Protein AF-A0A973YP07-F1 (afdb_monomer_lite)

Structure (mmCIF, N/CA/C/O backbone):
d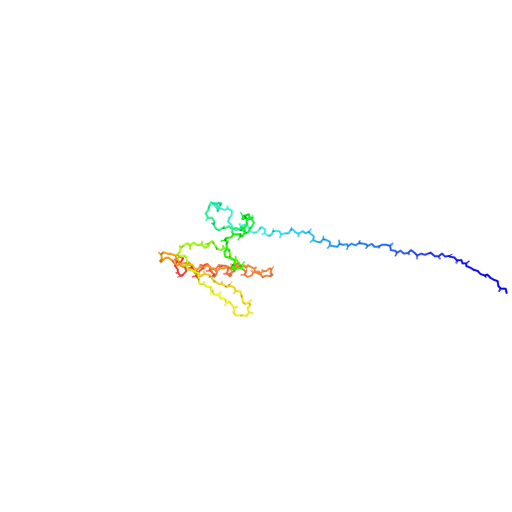ata_AF-A0A973YP07-F1
#
_entry.id   AF-A0A973YP07-F1
#
loop_
_atom_site.group_PDB
_atom_site.id
_atom_site.type_symbol
_atom_site.label_atom_id
_atom_site.label_alt_id
_atom_site.label_comp_id
_atom_site.label_asym_id
_atom_site.label_entity_id
_atom_site.label_seq_id
_atom_site.pdbx_PDB_ins_code
_atom_site.Cartn_x
_atom_site.Cartn_y
_atom_site.Cartn_z
_atom_site.occupancy
_atom_site.B_iso_or_equiv
_atom_site.auth_seq_id
_atom_site.auth_comp_id
_atom_site.auth_asym_id
_atom_site.auth_atom_id
_atom_site.pdbx_PDB_model_num
ATOM 1 N N . MET A 1 1 ? 14.935 -78.749 -43.344 1.00 39.22 1 MET A N 1
ATOM 2 C CA . MET A 1 1 ? 16.108 -78.517 -42.470 1.00 39.22 1 MET A CA 1
ATOM 3 C C . MET A 1 1 ? 15.994 -77.093 -41.937 1.00 39.22 1 MET A C 1
ATOM 5 O O . MET A 1 1 ? 15.887 -76.203 -42.759 1.00 39.22 1 MET A O 1
ATOM 9 N N . VAL A 1 2 ? 15.627 -76.864 -40.670 1.00 36.94 2 VAL A N 1
ATOM 10 C CA . VAL A 1 2 ? 16.396 -77.020 -39.409 1.00 36.94 2 VAL A CA 1
ATOM 11 C C . VAL A 1 2 ? 17.151 -75.730 -39.030 1.00 36.94 2 VAL A C 1
ATOM 13 O O . VAL A 1 2 ? 18.085 -75.373 -39.730 1.00 36.94 2 VAL A O 1
ATOM 16 N N . PHE A 1 3 ? 16.710 -75.139 -37.898 1.00 32.91 3 PHE A N 1
ATOM 17 C CA . PHE A 1 3 ? 17.392 -74.317 -36.862 1.00 32.91 3 PHE A CA 1
ATOM 18 C C . PHE A 1 3 ? 18.166 -73.044 -37.303 1.00 32.91 3 PHE A C 1
ATOM 20 O O . PHE A 1 3 ? 18.746 -73.001 -38.369 1.00 32.91 3 PHE A O 1
ATOM 27 N N . GLY A 1 4 ? 18.270 -71.943 -36.549 1.00 32.88 4 GLY A N 1
ATOM 28 C CA . GLY A 1 4 ? 17.984 -71.637 -35.149 1.00 32.88 4 GLY A CA 1
ATOM 29 C C . GLY A 1 4 ? 18.655 -70.300 -34.750 1.00 32.88 4 GLY A C 1
ATOM 30 O O . GLY A 1 4 ? 19.501 -69.775 -35.465 1.00 32.88 4 GLY A O 1
ATOM 31 N N . PHE A 1 5 ? 18.222 -69.771 -33.603 1.00 46.41 5 PHE A N 1
ATOM 32 C CA . PHE A 1 5 ? 18.617 -68.552 -32.870 1.00 46.41 5 PHE A CA 1
ATOM 33 C C . PHE A 1 5 ? 20.128 -68.231 -32.740 1.00 46.41 5 PHE A C 1
ATOM 35 O O . PHE A 1 5 ? 20.937 -69.136 -32.557 1.00 46.41 5 PHE A O 1
ATOM 42 N N . GLY A 1 6 ? 20.478 -66.936 -32.591 1.00 38.62 6 GLY A N 1
ATOM 43 C CA . GLY A 1 6 ? 21.777 -66.518 -32.023 1.00 38.62 6 GLY A CA 1
ATOM 44 C C . GLY A 1 6 ? 22.025 -65.002 -31.901 1.00 38.62 6 GLY A C 1
ATOM 45 O O . GLY A 1 6 ? 22.175 -64.316 -32.897 1.00 38.62 6 GLY A O 1
ATOM 46 N N . ARG A 1 7 ? 22.086 -64.507 -30.656 1.00 42.50 7 ARG A N 1
ATOM 47 C CA . ARG A 1 7 ? 22.254 -63.116 -30.156 1.00 42.50 7 ARG A CA 1
ATOM 48 C C . ARG A 1 7 ? 23.608 -62.441 -30.485 1.00 42.50 7 ARG A C 1
ATOM 50 O O . ARG A 1 7 ? 24.584 -63.167 -30.627 1.00 42.50 7 ARG A O 1
ATOM 57 N N . LYS A 1 8 ? 23.668 -61.086 -30.393 1.00 38.09 8 LYS A N 1
ATOM 58 C CA . LYS A 1 8 ? 24.555 -60.182 -29.562 1.00 38.09 8 LYS A CA 1
ATOM 59 C C . LYS A 1 8 ? 24.539 -58.742 -30.160 1.00 38.09 8 LYS A C 1
ATOM 61 O O . LYS A 1 8 ? 24.831 -58.594 -31.334 1.00 38.09 8 LYS A O 1
ATOM 66 N N . ALA A 1 9 ? 23.983 -57.703 -29.518 1.00 37.22 9 ALA A N 1
ATOM 67 C CA . ALA A 1 9 ? 24.432 -56.887 -28.366 1.00 37.22 9 ALA A CA 1
ATOM 68 C C . ALA A 1 9 ? 25.344 -55.681 -28.718 1.00 37.22 9 ALA A C 1
ATOM 70 O O . ALA A 1 9 ? 26.529 -55.871 -28.972 1.00 37.22 9 ALA A O 1
ATOM 71 N N . LYS A 1 10 ? 24.794 -54.454 -28.622 1.00 34.38 10 LYS A N 1
ATOM 72 C CA . LYS A 1 10 ? 25.461 -53.178 -28.253 1.00 34.38 10 LYS A CA 1
ATOM 73 C C . LYS A 1 10 ? 24.342 -52.148 -27.940 1.00 34.38 10 LYS A C 1
ATOM 75 O O . LYS A 1 10 ? 23.543 -51.896 -28.831 1.00 34.38 10 LYS A O 1
ATOM 80 N N . LYS A 1 11 ? 23.996 -51.844 -26.673 1.00 30.17 11 LYS A N 1
ATOM 81 C CA . LYS A 1 11 ? 24.598 -50.843 -25.746 1.00 30.17 11 LYS A CA 1
ATOM 82 C C . LYS A 1 11 ? 24.620 -49.458 -26.435 1.00 30.17 11 LYS A C 1
ATOM 84 O O . LYS A 1 11 ? 25.249 -49.368 -27.478 1.00 30.17 11 LYS A O 1
ATOM 89 N N . GLU A 1 12 ? 23.903 -48.413 -26.007 1.00 33.06 12 GLU A N 1
ATOM 90 C CA . GLU A 1 12 ? 23.899 -47.747 -24.690 1.00 33.06 12 GLU A CA 1
ATOM 91 C C . GLU A 1 12 ? 22.639 -46.855 -24.500 1.00 33.06 12 GLU A C 1
ATOM 93 O O . GLU A 1 12 ? 22.341 -46.027 -25.353 1.00 33.06 12 GLU A O 1
ATOM 98 N N . GLU A 1 13 ? 21.938 -47.014 -23.372 1.00 39.47 13 GLU A N 1
ATOM 99 C CA . GLU A 1 13 ? 21.479 -45.907 -22.500 1.00 39.47 13 GLU A CA 1
ATOM 100 C C . GLU A 1 13 ? 22.610 -45.706 -21.466 1.00 39.47 13 GLU A C 1
ATOM 102 O O . GLU A 1 13 ? 23.297 -46.702 -21.177 1.00 39.47 13 GLU A O 1
ATOM 107 N N . PRO A 1 14 ? 22.897 -44.494 -20.941 1.00 41.81 14 PRO A N 1
ATOM 108 C CA . PRO A 1 14 ? 21.979 -43.648 -20.149 1.00 41.81 14 PRO A CA 1
ATOM 109 C C . PRO A 1 14 ? 22.128 -42.138 -20.530 1.00 41.81 14 PRO A C 1
ATOM 111 O O . PRO A 1 14 ? 22.848 -41.824 -21.468 1.00 41.81 14 PRO A O 1
ATOM 114 N N . ALA A 1 15 ? 21.489 -41.118 -19.954 1.00 34.16 15 ALA A N 1
ATOM 115 C CA . ALA A 1 15 ? 21.136 -40.898 -18.565 1.00 34.16 15 ALA A CA 1
ATOM 116 C C . ALA A 1 15 ? 20.055 -39.819 -18.398 1.00 34.16 15 ALA A C 1
ATOM 118 O O . ALA A 1 15 ? 20.007 -38.832 -19.131 1.00 34.16 15 ALA A O 1
ATOM 119 N N . GLU A 1 16 ? 19.253 -40.033 -17.357 1.00 41.47 16 GLU A N 1
ATOM 120 C CA . GLU A 1 16 ? 18.720 -39.017 -16.453 1.00 41.47 16 GLU A CA 1
ATOM 121 C C . GLU A 1 16 ? 19.525 -37.712 -16.435 1.00 41.47 16 GLU A C 1
ATOM 123 O O . GLU A 1 16 ? 20.736 -37.706 -16.200 1.00 41.47 16 GLU A O 1
ATOM 128 N N . GLN A 1 17 ? 18.803 -36.606 -16.566 1.00 34.56 17 GLN A N 1
ATOM 129 C CA . GLN A 1 17 ? 19.006 -35.442 -15.716 1.00 34.56 17 GLN A CA 1
ATOM 130 C C . GLN A 1 17 ? 17.686 -34.681 -15.642 1.00 34.56 17 GLN A C 1
ATOM 132 O O . GLN A 1 17 ? 17.295 -33.943 -16.541 1.00 34.56 17 GLN A O 1
ATOM 137 N N . ALA A 1 18 ? 16.969 -34.950 -14.553 1.00 43.34 18 ALA A N 1
ATOM 138 C CA . ALA A 1 18 ? 16.029 -34.009 -13.990 1.00 43.34 18 ALA A CA 1
ATOM 139 C C . ALA A 1 18 ? 16.806 -32.726 -13.669 1.00 43.34 18 ALA A C 1
ATOM 141 O O . ALA A 1 18 ? 17.611 -32.703 -12.741 1.00 43.34 18 ALA A O 1
ATOM 142 N N . GLU A 1 19 ? 16.593 -31.674 -14.451 1.00 39.56 19 GLU A N 1
ATOM 143 C CA . GLU A 1 19 ? 17.004 -30.327 -14.066 1.00 39.56 19 GLU A CA 1
ATOM 144 C C . GLU A 1 19 ? 15.968 -29.783 -13.078 1.00 39.56 19 GLU A C 1
ATOM 146 O O . GLU A 1 19 ? 15.072 -29.003 -13.396 1.00 39.56 19 GLU A O 1
ATOM 151 N N . GLU A 1 20 ? 16.093 -30.265 -11.844 1.00 42.38 20 GLU A N 1
ATOM 152 C CA . GLU A 1 20 ? 15.691 -29.538 -10.651 1.00 42.38 20 GLU A CA 1
ATOM 153 C C . GLU A 1 20 ? 16.551 -28.268 -10.585 1.00 42.38 20 GLU A C 1
ATOM 155 O O . GLU A 1 20 ? 17.654 -28.255 -10.046 1.00 42.38 20 GLU A O 1
ATOM 160 N N . LEU A 1 21 ? 16.068 -27.184 -11.193 1.00 38.59 21 LEU A N 1
ATOM 161 C CA . LEU A 1 21 ? 16.611 -25.844 -10.979 1.00 38.59 21 LEU A CA 1
ATOM 162 C C . LEU A 1 21 ? 15.961 -25.248 -9.729 1.00 38.59 21 LEU A C 1
ATOM 164 O O . LEU A 1 21 ? 15.187 -24.294 -9.781 1.00 38.59 21 LEU A O 1
ATOM 168 N N . THR A 1 22 ? 16.281 -25.838 -8.579 1.00 38.66 22 THR A N 1
ATOM 169 C CA . THR A 1 22 ? 16.253 -25.120 -7.307 1.00 38.66 22 THR A CA 1
ATOM 170 C C . THR A 1 22 ? 17.536 -24.309 -7.201 1.00 38.66 22 THR A C 1
ATOM 172 O O . THR A 1 22 ? 18.585 -24.879 -6.941 1.00 38.66 22 THR A O 1
ATOM 175 N N . LEU A 1 23 ? 17.447 -22.997 -7.391 1.00 44.09 23 LEU A N 1
ATOM 176 C CA . LEU A 1 23 ? 18.293 -21.960 -6.786 1.00 44.09 23 LEU A CA 1
ATOM 177 C C . LEU A 1 23 ? 17.432 -20.684 -6.904 1.00 44.09 23 LEU A C 1
ATOM 179 O O . LEU A 1 23 ? 17.228 -20.162 -7.990 1.00 44.09 23 LEU A O 1
ATOM 183 N N . ALA A 1 24 ? 16.644 -20.319 -5.894 1.00 47.47 24 ALA A N 1
ATOM 184 C CA . ALA A 1 24 ? 17.116 -19.565 -4.737 1.00 47.47 24 ALA A CA 1
ATOM 185 C C . ALA A 1 24 ? 18.018 -18.387 -5.138 1.00 47.47 24 ALA A C 1
ATOM 187 O O . ALA A 1 24 ? 19.189 -18.346 -4.785 1.00 47.47 24 ALA A O 1
ATOM 188 N N . GLU A 1 25 ? 17.441 -17.408 -5.830 1.00 44.03 25 GLU A N 1
ATOM 189 C CA . GLU A 1 25 ? 17.894 -16.022 -5.735 1.00 44.03 25 GLU A CA 1
ATOM 190 C C . GLU A 1 25 ? 16.717 -15.195 -5.227 1.00 44.03 25 GLU A C 1
ATOM 192 O O . GLU A 1 25 ? 15.937 -14.600 -5.971 1.00 44.03 25 GLU A O 1
ATOM 197 N N . ALA A 1 26 ? 16.562 -15.228 -3.902 1.00 47.47 26 ALA A N 1
ATOM 198 C CA . ALA A 1 26 ? 15.967 -14.117 -3.193 1.00 47.47 26 ALA A CA 1
ATOM 199 C C . ALA A 1 26 ? 16.811 -12.890 -3.551 1.00 47.47 26 ALA A C 1
ATOM 201 O O . ALA A 1 26 ? 17.957 -12.772 -3.120 1.00 47.47 26 ALA A O 1
ATOM 202 N N . GLY A 1 27 ? 16.265 -12.025 -4.403 1.00 39.00 27 GLY A N 1
ATOM 203 C CA . GLY A 1 27 ? 16.814 -10.700 -4.629 1.00 39.00 27 GLY A CA 1
ATOM 204 C C . GLY A 1 27 ? 16.729 -9.916 -3.327 1.00 39.00 27 GLY A C 1
ATOM 205 O O . GLY A 1 27 ? 15.746 -9.226 -3.076 1.00 39.00 27 GLY A O 1
ATOM 206 N N . GLU A 1 28 ? 17.745 -10.051 -2.478 1.00 52.03 28 GLU A N 1
ATOM 207 C CA . GLU A 1 28 ? 18.073 -9.046 -1.477 1.00 52.03 28 GLU A CA 1
ATOM 208 C C . GLU A 1 28 ? 18.579 -7.810 -2.230 1.00 52.03 28 GLU A C 1
ATOM 210 O O . GLU A 1 28 ? 19.779 -7.646 -2.430 1.00 52.03 28 GLU A O 1
ATOM 215 N N . ASP A 1 29 ? 17.662 -6.923 -2.626 1.00 46.66 29 ASP A N 1
ATOM 216 C CA . ASP A 1 29 ? 17.988 -5.501 -2.698 1.00 46.66 29 ASP A CA 1
ATOM 217 C C . ASP A 1 29 ? 17.423 -4.820 -1.450 1.00 46.66 29 ASP A C 1
ATOM 219 O O . ASP A 1 29 ? 16.220 -4.659 -1.232 1.00 46.66 29 ASP A O 1
ATOM 223 N N . ALA A 1 30 ? 18.357 -4.553 -0.547 1.00 48.91 30 ALA A N 1
ATOM 224 C CA . ALA A 1 30 ? 18.171 -4.173 0.835 1.00 48.91 30 ALA A CA 1
ATOM 225 C C . ALA A 1 30 ? 17.759 -2.699 0.987 1.00 48.91 30 ALA A C 1
ATOM 227 O O . ALA A 1 30 ? 18.470 -1.906 1.610 1.00 48.91 30 ALA A O 1
ATOM 228 N N . ALA A 1 31 ? 16.582 -2.324 0.491 1.00 48.28 31 ALA A N 1
ATOM 229 C CA . ALA A 1 31 ? 16.019 -1.006 0.757 1.00 48.28 31 AL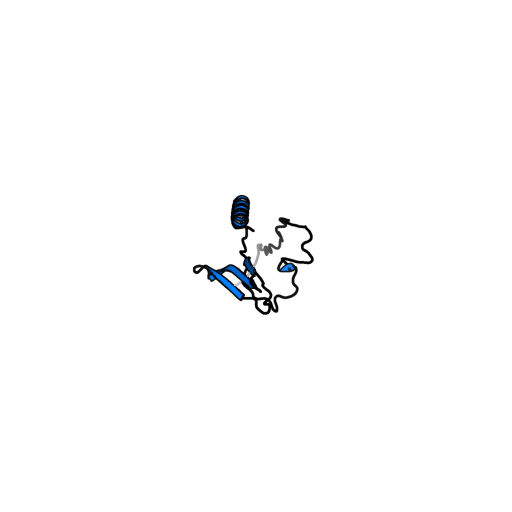A A CA 1
ATOM 230 C C . ALA A 1 31 ? 15.265 -0.997 2.104 1.00 48.28 31 ALA A C 1
ATOM 232 O O . ALA A 1 31 ? 14.099 -1.376 2.219 1.00 48.28 31 ALA A O 1
ATOM 233 N N . ALA A 1 32 ? 15.980 -0.510 3.121 1.00 48.62 32 ALA A N 1
ATOM 234 C CA . ALA A 1 32 ? 15.587 -0.197 4.502 1.00 48.62 32 ALA A CA 1
ATOM 235 C C . ALA A 1 32 ? 15.652 -1.322 5.557 1.00 48.62 32 ALA A C 1
ATOM 237 O O . ALA A 1 32 ? 14.697 -1.649 6.258 1.00 48.62 32 ALA A O 1
ATOM 238 N N . LYS A 1 33 ? 16.879 -1.792 5.820 1.00 46.81 33 LYS A N 1
ATOM 239 C CA . LYS A 1 33 ? 17.262 -2.383 7.118 1.00 46.81 33 LYS A CA 1
ATOM 240 C C . LYS A 1 33 ? 17.334 -1.293 8.215 1.00 46.81 33 LYS A C 1
ATOM 242 O O . LYS A 1 33 ? 18.384 -1.069 8.807 1.00 46.81 33 LYS A O 1
ATOM 247 N N . GLY A 1 34 ? 16.232 -0.581 8.468 1.00 53.22 34 GLY A N 1
ATOM 248 C CA . GLY A 1 34 ? 16.125 0.471 9.487 1.00 53.22 34 GLY A CA 1
ATOM 249 C C . GLY A 1 34 ? 14.832 0.330 10.286 1.00 53.22 34 GLY A C 1
ATOM 250 O O . GLY A 1 34 ? 13.767 0.442 9.708 1.00 53.22 34 GLY A O 1
ATOM 251 N N . THR A 1 35 ? 14.940 0.034 11.588 1.00 55.22 35 THR A N 1
ATOM 252 C CA . THR A 1 35 ? 13.917 0.042 12.6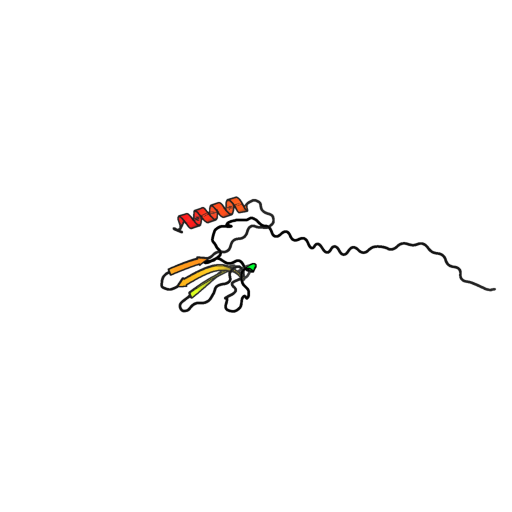68 1.00 55.22 35 THR A CA 1
ATOM 253 C C . THR A 1 35 ? 12.465 -0.435 12.410 1.00 55.22 35 THR A C 1
ATOM 255 O O . THR A 1 35 ? 11.651 -0.345 13.323 1.00 55.22 35 THR A O 1
ATOM 258 N N . ARG A 1 36 ? 12.130 -1.021 11.250 1.00 61.34 36 ARG A N 1
ATOM 259 C CA . ARG A 1 36 ? 10.765 -1.423 10.835 1.00 61.34 36 ARG A CA 1
ATOM 260 C C . ARG A 1 36 ? 10.044 -2.421 11.743 1.00 61.34 36 ARG A C 1
ATOM 262 O O . ARG A 1 36 ? 8.829 -2.525 11.674 1.00 61.34 36 ARG A O 1
ATOM 269 N N . ARG A 1 37 ? 10.771 -3.165 12.583 1.00 63.47 37 ARG A N 1
ATOM 270 C CA . ARG A 1 37 ? 10.255 -4.372 13.258 1.00 63.47 37 ARG A CA 1
ATOM 271 C C . ARG A 1 37 ? 9.034 -4.167 14.159 1.00 63.47 37 ARG A C 1
ATOM 273 O O . ARG A 1 37 ? 8.415 -5.164 14.504 1.00 63.47 37 ARG A O 1
ATOM 280 N N . GLN A 1 38 ? 8.739 -2.946 14.606 1.00 65.69 38 GLN A N 1
ATOM 281 C CA . GLN A 1 38 ? 7.683 -2.725 15.602 1.00 65.69 38 GLN A CA 1
ATOM 282 C C . GLN A 1 38 ? 6.382 -2.165 15.013 1.00 65.69 38 GLN A C 1
ATOM 284 O O . GLN A 1 38 ? 5.324 -2.574 15.477 1.00 65.69 38 GLN A O 1
ATOM 289 N N . ASP A 1 39 ? 6.438 -1.327 13.971 1.00 71.69 39 ASP A N 1
ATOM 290 C CA . ASP A 1 39 ? 5.265 -0.556 13.514 1.00 71.69 39 ASP A CA 1
ATOM 291 C C . ASP A 1 39 ? 4.878 -0.785 12.033 1.00 71.69 39 ASP A C 1
ATOM 293 O O . ASP A 1 39 ? 3.912 -0.196 11.550 1.00 71.69 39 ASP A O 1
ATOM 297 N N . GLY A 1 40 ? 5.578 -1.674 11.313 1.00 69.25 40 GLY A N 1
ATOM 298 C CA . GLY A 1 40 ? 5.282 -2.022 9.913 1.00 69.25 40 GLY A CA 1
ATOM 299 C C . GLY A 1 40 ? 5.771 -0.980 8.885 1.00 69.25 40 GLY A C 1
ATOM 300 O O . GLY A 1 40 ? 6.436 -0.009 9.261 1.00 69.25 40 GLY A O 1
ATOM 301 N N . PRO A 1 41 ? 5.497 -1.153 7.572 1.00 80.44 41 PRO A N 1
ATOM 302 C CA . PRO A 1 41 ? 4.757 -2.246 6.924 1.00 80.44 41 PRO A CA 1
ATOM 303 C C . PRO A 1 41 ? 5.501 -3.589 6.985 1.00 80.44 41 PRO A C 1
ATOM 305 O O . PRO A 1 41 ? 6.730 -3.608 7.000 1.00 80.44 41 PRO A O 1
ATOM 308 N N . PHE A 1 42 ? 4.738 -4.684 7.033 1.00 86.69 42 PHE A N 1
ATOM 309 C CA . PHE A 1 42 ? 5.255 -6.053 7.125 1.00 86.69 42 PHE A CA 1
ATOM 310 C C . PHE A 1 42 ? 5.257 -6.739 5.760 1.00 86.69 42 PHE A C 1
ATOM 312 O O . PHE A 1 42 ? 4.294 -6.604 5.000 1.00 86.69 42 PHE A O 1
ATOM 319 N N . ASP A 1 43 ? 6.302 -7.516 5.491 1.00 86.94 43 ASP A N 1
ATOM 320 C CA . ASP A 1 43 ? 6.348 -8.413 4.338 1.00 86.94 43 ASP A CA 1
ATOM 321 C C . ASP A 1 43 ? 5.521 -9.687 4.596 1.00 86.94 43 ASP A C 1
ATOM 323 O O . ASP A 1 43 ? 5.296 -10.095 5.738 1.00 86.94 43 ASP A O 1
ATOM 327 N N . GLU A 1 44 ? 5.100 -10.376 3.530 1.00 85.06 44 GLU A N 1
ATOM 328 C CA . GLU A 1 44 ? 4.340 -11.635 3.637 1.00 85.06 44 GLU A CA 1
ATOM 329 C C . GLU A 1 44 ? 5.076 -12.695 4.477 1.00 85.06 44 GLU A C 1
ATOM 331 O O . GLU A 1 44 ? 4.454 -13.443 5.228 1.00 85.06 44 GLU A O 1
ATOM 336 N N . ALA A 1 45 ? 6.408 -12.731 4.397 1.00 86.88 45 ALA A N 1
ATOM 337 C CA . ALA A 1 45 ? 7.232 -13.665 5.160 1.00 86.88 45 ALA A CA 1
ATOM 338 C C . ALA A 1 45 ? 7.273 -13.365 6.673 1.00 86.88 45 ALA A C 1
ATOM 340 O O . ALA A 1 45 ? 7.731 -14.206 7.448 1.00 86.88 45 ALA A O 1
ATOM 341 N N . GLU A 1 46 ? 6.829 -12.180 7.103 1.00 86.31 46 GLU A N 1
ATOM 342 C CA . GLU A 1 46 ? 6.847 -11.752 8.507 1.00 86.31 46 GLU A CA 1
ATOM 343 C C . GLU A 1 46 ? 5.544 -12.080 9.254 1.00 86.31 46 GLU A C 1
ATOM 345 O O . GLU A 1 46 ? 5.513 -12.025 10.485 1.00 86.31 46 GLU A O 1
ATOM 350 N N . ILE A 1 47 ? 4.477 -12.465 8.545 1.00 86.00 47 ILE A N 1
ATOM 351 C CA . ILE A 1 47 ? 3.186 -12.828 9.142 1.00 86.00 47 ILE A CA 1
ATOM 352 C C . ILE A 1 47 ? 3.003 -14.349 9.213 1.00 86.00 47 ILE A C 1
ATOM 354 O O . ILE A 1 47 ? 3.397 -15.096 8.323 1.00 86.00 47 ILE A O 1
ATOM 358 N N . THR A 1 48 ? 2.387 -14.840 10.293 1.00 83.06 48 THR A N 1
ATOM 359 C CA . THR A 1 48 ? 2.158 -16.288 10.489 1.00 83.06 48 THR A CA 1
ATOM 360 C C . THR A 1 48 ? 0.893 -16.793 9.789 1.00 83.06 48 THR A C 1
ATOM 362 O O . THR A 1 48 ? 0.822 -17.962 9.419 1.00 83.06 48 THR A O 1
ATOM 365 N N . SER A 1 49 ? -0.114 -15.933 9.614 1.00 86.50 49 SER A N 1
ATOM 366 C CA . SER A 1 49 ? -1.334 -16.243 8.866 1.00 86.50 49 SER A CA 1
ATOM 367 C C . SER A 1 49 ? -1.902 -14.987 8.206 1.00 86.50 49 SER A C 1
ATOM 369 O O . SER A 1 49 ? -1.713 -13.877 8.703 1.00 86.50 49 SER A O 1
ATOM 371 N N . ARG A 1 50 ? -2.625 -15.190 7.099 1.00 86.62 50 ARG A N 1
ATOM 372 C CA . ARG A 1 50 ? -3.417 -14.174 6.386 1.00 86.62 50 ARG A CA 1
ATOM 373 C C . ARG A 1 50 ? -4.860 -14.100 6.915 1.00 86.62 50 ARG A C 1
ATOM 375 O O . ARG A 1 50 ? -5.657 -13.311 6.415 1.00 86.62 50 ARG A O 1
ATOM 382 N N . ASP A 1 51 ? -5.206 -14.912 7.917 1.00 88.12 51 ASP A N 1
ATOM 383 C CA . ASP A 1 51 ? -6.531 -14.901 8.539 1.00 88.12 51 ASP A CA 1
ATOM 384 C C . ASP A 1 51 ? -6.859 -13.529 9.136 1.00 88.12 51 ASP A C 1
ATOM 386 O O . ASP A 1 51 ? -6.061 -12.932 9.856 1.00 88.12 51 ASP A O 1
ATOM 390 N N . GLY A 1 52 ? -8.065 -13.039 8.849 1.00 87.31 52 GLY A N 1
ATOM 391 C CA . GLY A 1 52 ? -8.537 -11.741 9.332 1.00 87.31 52 GLY A CA 1
ATOM 392 C C . GLY A 1 52 ? -8.060 -10.538 8.515 1.00 87.31 52 GLY A C 1
ATOM 393 O O . GLY A 1 52 ? -8.528 -9.436 8.784 1.00 87.31 52 GLY A O 1
ATOM 394 N N . PHE A 1 53 ? -7.207 -10.724 7.503 1.00 91.25 53 PHE A N 1
ATOM 395 C CA . PHE A 1 53 ? -6.854 -9.671 6.550 1.00 91.25 53 PHE A CA 1
ATOM 396 C C . PHE A 1 53 ? -7.795 -9.668 5.342 1.00 91.25 53 PHE A C 1
ATOM 398 O O . PHE A 1 53 ? -8.279 -10.708 4.892 1.00 91.25 53 PHE A O 1
ATOM 405 N N . VAL A 1 54 ? -8.013 -8.483 4.779 1.00 90.69 54 VAL A N 1
ATOM 406 C CA . VAL A 1 54 ? -8.604 -8.320 3.451 1.00 90.69 54 VAL A CA 1
ATOM 407 C C . VAL A 1 54 ? -7.479 -8.411 2.423 1.00 90.69 54 VAL A C 1
ATOM 409 O O . VAL A 1 54 ? -6.569 -7.580 2.432 1.00 90.69 54 VAL A O 1
ATOM 412 N N . ASP A 1 55 ? -7.540 -9.423 1.556 1.00 91.25 55 ASP A N 1
ATOM 413 C CA . ASP A 1 55 ? -6.585 -9.616 0.461 1.00 91.25 55 ASP A CA 1
ATOM 414 C C . ASP A 1 55 ? -6.972 -8.762 -0.750 1.00 91.25 55 ASP A C 1
ATOM 416 O O . ASP A 1 55 ? -8.028 -8.953 -1.357 1.00 91.25 55 ASP A O 1
ATOM 420 N N . LEU A 1 56 ? -6.107 -7.803 -1.080 1.00 90.81 56 LEU A N 1
ATOM 421 C CA . LEU A 1 56 ? -6.253 -6.874 -2.200 1.00 90.81 56 LEU A CA 1
ATOM 422 C C . LEU A 1 56 ? -5.198 -7.145 -3.289 1.00 90.81 56 LEU A C 1
ATOM 424 O O . LEU A 1 56 ? -4.897 -6.280 -4.110 1.00 90.81 56 LEU A O 1
ATOM 428 N N . GLY A 1 57 ? -4.608 -8.343 -3.293 1.00 88.56 57 GLY A N 1
ATOM 429 C CA . GLY A 1 57 ? -3.557 -8.758 -4.214 1.00 88.56 57 GLY A CA 1
ATOM 430 C C . GLY A 1 57 ? -2.176 -8.390 -3.687 1.00 88.56 57 GLY A C 1
ATOM 431 O O . GLY A 1 57 ? -1.493 -9.224 -3.103 1.00 88.56 57 GLY A O 1
ATOM 432 N N . ALA A 1 58 ? -1.755 -7.142 -3.896 1.00 86.88 58 ALA A N 1
ATOM 433 C CA . ALA A 1 58 ? -0.437 -6.674 -3.452 1.00 86.88 58 ALA A CA 1
ATOM 434 C C . ALA A 1 58 ? -0.410 -6.219 -1.981 1.00 86.88 58 ALA A C 1
ATOM 436 O O . ALA A 1 58 ? 0.662 -5.983 -1.432 1.00 86.88 58 ALA A O 1
ATOM 437 N N . LEU A 1 59 ? -1.580 -6.065 -1.354 1.00 90.50 59 LEU A N 1
ATOM 438 C CA . LEU A 1 59 ? -1.731 -5.537 -0.002 1.00 90.50 59 LEU A CA 1
ATOM 439 C C . LEU A 1 59 ? -2.664 -6.425 0.820 1.00 90.50 59 LEU A C 1
ATOM 441 O O . LEU A 1 59 ? -3.704 -6.872 0.336 1.00 90.50 59 LEU A O 1
ATOM 445 N N . LEU A 1 60 ? -2.301 -6.613 2.087 1.00 90.94 60 LEU A N 1
ATOM 446 C CA . LEU A 1 60 ? -3.136 -7.224 3.114 1.00 90.94 60 LEU A CA 1
ATOM 447 C C . LEU A 1 60 ? -3.497 -6.151 4.133 1.00 90.94 60 LEU A C 1
ATOM 449 O O . LEU A 1 60 ? -2.614 -5.582 4.772 1.00 90.94 60 LEU A O 1
ATOM 453 N N . ILE A 1 61 ? -4.790 -5.869 4.283 1.00 90.88 61 ILE A N 1
ATOM 454 C CA . ILE A 1 61 ? -5.268 -4.802 5.169 1.00 90.88 61 ILE A CA 1
ATOM 455 C C . ILE A 1 61 ? -6.107 -5.396 6.293 1.00 90.88 61 ILE A C 1
ATOM 457 O O . ILE A 1 61 ? -7.064 -6.129 6.042 1.00 90.88 61 ILE A O 1
ATOM 461 N N . THR A 1 62 ? -5.771 -5.060 7.538 1.00 90.44 62 THR A N 1
ATOM 462 C CA . THR A 1 62 ? -6.588 -5.424 8.697 1.00 90.44 62 THR A CA 1
ATOM 463 C C . THR A 1 62 ? -7.844 -4.551 8.720 1.00 90.44 62 THR A C 1
ATOM 465 O O . THR A 1 62 ? -7.724 -3.328 8.832 1.00 90.44 62 THR A O 1
ATOM 468 N N . PRO A 1 63 ? -9.053 -5.128 8.639 1.00 88.12 63 PRO A N 1
ATOM 469 C CA . PRO A 1 63 ? -10.277 -4.362 8.791 1.00 88.12 63 PRO A CA 1
ATOM 470 C C . PRO A 1 63 ? -10.391 -3.866 10.238 1.00 88.12 63 PRO A C 1
ATOM 472 O O . PRO A 1 63 ? -10.215 -4.630 11.187 1.00 88.12 63 PRO A O 1
ATOM 475 N N . SER A 1 64 ? -10.703 -2.586 10.413 1.00 89.12 64 SER A N 1
ATOM 476 C CA . SER A 1 64 ? -10.965 -1.977 11.718 1.00 89.12 64 SER A CA 1
ATOM 477 C C . SER A 1 64 ? -12.321 -1.277 11.725 1.00 89.12 64 SER A C 1
ATOM 479 O O . SER A 1 64 ? -12.891 -0.960 10.679 1.00 89.12 64 SER A O 1
ATOM 481 N N . GLU A 1 65 ? -12.887 -1.080 12.915 1.00 90.81 65 GLU A N 1
ATOM 482 C CA . GLU A 1 65 ? -14.180 -0.411 13.042 1.00 90.81 65 GLU A CA 1
ATOM 483 C C . GLU A 1 65 ? -14.087 1.033 12.528 1.00 90.81 65 GLU A C 1
ATOM 485 O O . GLU A 1 65 ? -13.191 1.786 12.907 1.00 90.81 65 GLU A O 1
ATOM 490 N N . GLY A 1 66 ? -15.013 1.413 11.646 1.00 89.00 66 GLY A N 1
ATOM 491 C CA . GLY A 1 66 ? -15.035 2.742 11.033 1.00 89.00 66 GLY A CA 1
ATOM 492 C C . GLY A 1 66 ? -14.076 2.930 9.853 1.00 89.00 66 GLY A C 1
ATOM 493 O O . GLY A 1 66 ? -14.087 4.008 9.264 1.00 89.00 66 GLY A O 1
ATOM 494 N N . LEU A 1 67 ? -13.298 1.908 9.473 1.00 92.94 67 LEU A N 1
ATOM 495 C CA . LEU A 1 67 ? -12.462 1.941 8.273 1.00 92.94 67 LEU A CA 1
ATOM 496 C C . LEU A 1 67 ? -13.319 1.766 7.017 1.00 92.94 67 LEU A C 1
ATOM 498 O O . LEU A 1 67 ? -13.999 0.751 6.850 1.00 92.94 67 LEU A O 1
ATOM 502 N N . GLN A 1 68 ? -13.255 2.736 6.110 1.00 92.62 68 GLN A N 1
ATOM 503 C CA . GLN A 1 68 ? -13.840 2.625 4.779 1.00 92.62 68 GLN A CA 1
ATOM 504 C C . GLN A 1 68 ? -12.735 2.377 3.758 1.00 92.62 68 GLN A C 1
ATOM 506 O O . GLN A 1 68 ? -11.715 3.061 3.752 1.00 92.62 68 GLN A O 1
ATOM 511 N N . LEU A 1 69 ? -12.949 1.384 2.896 1.00 92.00 69 LEU A N 1
ATOM 512 C CA . LEU A 1 69 ? -12.025 1.027 1.827 1.00 92.00 69 LEU A CA 1
ATOM 513 C C . LEU A 1 69 ? -12.642 1.394 0.480 1.00 92.00 69 LEU A C 1
ATOM 515 O O . LEU A 1 69 ? -13.760 0.977 0.165 1.00 92.00 69 LEU A O 1
ATOM 519 N N . ARG A 1 70 ? -11.895 2.140 -0.331 1.00 92.81 70 ARG A N 1
ATOM 520 C CA . ARG A 1 70 ? -12.209 2.396 -1.738 1.00 92.81 70 ARG A CA 1
ATOM 521 C C . ARG A 1 70 ? -11.138 1.743 -2.595 1.00 92.81 70 ARG A C 1
ATOM 523 O O . ARG A 1 70 ? -9.955 2.009 -2.415 1.00 92.81 70 ARG A O 1
ATOM 530 N N . LEU A 1 71 ? -11.568 0.880 -3.505 1.00 92.38 71 LEU A N 1
ATOM 531 C CA . LEU A 1 71 ? -10.678 0.127 -4.380 1.00 92.38 71 LEU A CA 1
ATOM 532 C C . LEU A 1 71 ? -10.734 0.718 -5.782 1.00 92.38 71 LEU A C 1
ATOM 534 O O . LEU A 1 71 ? -11.819 0.880 -6.343 1.00 92.38 71 LEU A O 1
ATOM 538 N N . GLU A 1 72 ? -9.567 1.002 -6.346 1.00 92.50 72 GLU A N 1
ATOM 539 C CA . GLU A 1 72 ? -9.413 1.321 -7.760 1.00 92.50 72 GLU A CA 1
ATOM 540 C C . GLU A 1 72 ? -8.905 0.070 -8.469 1.00 92.50 72 GLU A C 1
ATOM 542 O O . GLU A 1 72 ? -7.877 -0.495 -8.089 1.00 92.50 72 GLU A O 1
ATOM 547 N N . VAL A 1 73 ? -9.648 -0.390 -9.474 1.00 91.06 73 VAL A N 1
ATOM 548 C CA . VAL A 1 73 ? -9.367 -1.634 -10.195 1.00 91.06 73 VAL A CA 1
ATOM 549 C C . VAL A 1 73 ? -9.121 -1.308 -11.660 1.00 91.06 73 VAL A C 1
ATOM 551 O O . VAL A 1 73 ? -9.912 -0.603 -12.285 1.00 91.06 73 VAL A O 1
ATOM 554 N N . GLU A 1 74 ? -8.038 -1.835 -12.221 1.00 91.25 74 GLU A N 1
ATOM 555 C CA . GLU A 1 74 ? -7.783 -1.760 -13.655 1.00 91.25 74 GLU A CA 1
ATOM 556 C C . GLU A 1 74 ? -8.725 -2.715 -14.399 1.00 91.25 74 GLU A C 1
ATOM 558 O O . GLU A 1 74 ? -8.690 -3.926 -14.184 1.00 91.25 74 GLU A O 1
ATOM 563 N N . GLU A 1 75 ? -9.548 -2.194 -15.313 1.00 89.62 75 GLU A N 1
ATOM 564 C CA . GLU A 1 75 ? -10.568 -2.998 -16.001 1.00 89.62 75 GLU A CA 1
ATOM 565 C C . GLU A 1 75 ? -9.980 -4.139 -16.843 1.00 89.62 75 GLU A C 1
ATOM 567 O O . GLU A 1 75 ? -10.560 -5.223 -16.904 1.00 89.62 75 GLU A O 1
ATOM 572 N N . ALA A 1 76 ? -8.817 -3.925 -17.464 1.00 92.00 76 ALA A N 1
ATOM 573 C CA . ALA A 1 76 ? -8.207 -4.898 -18.366 1.00 92.00 76 ALA A CA 1
ATOM 574 C C . ALA A 1 76 ? -7.703 -6.152 -17.637 1.00 92.00 76 ALA A C 1
ATOM 576 O O . ALA A 1 76 ? -7.874 -7.268 -18.127 1.00 92.00 76 ALA A O 1
ATOM 577 N N . THR A 1 77 ? -7.080 -5.975 -16.471 1.00 88.38 77 THR A N 1
ATOM 578 C CA . THR A 1 77 ? -6.483 -7.077 -15.703 1.00 88.38 77 THR A CA 1
ATOM 579 C C . THR A 1 77 ? -7.291 -7.462 -14.469 1.00 88.38 77 THR A C 1
ATOM 581 O O . THR A 1 77 ? -6.970 -8.468 -13.835 1.00 88.38 77 THR A O 1
ATOM 584 N N . GLN A 1 78 ? -8.334 -6.692 -14.137 1.00 87.88 78 GLN A N 1
ATOM 585 C CA . GLN A 1 78 ? -9.126 -6.808 -12.907 1.00 87.88 78 GLN A CA 1
ATOM 586 C C . GLN A 1 78 ? -8.257 -6.748 -11.639 1.00 87.88 78 GLN A C 1
ATOM 588 O O . GLN A 1 78 ? -8.584 -7.346 -10.615 1.00 87.88 78 GLN A O 1
ATOM 593 N N . ARG A 1 79 ? -7.120 -6.044 -11.705 1.00 87.56 79 ARG A N 1
ATOM 594 C CA . ARG A 1 79 ? -6.184 -5.897 -10.584 1.00 87.56 79 ARG A CA 1
ATOM 595 C C . ARG A 1 79 ? -6.451 -4.614 -9.824 1.00 87.56 79 ARG A C 1
ATOM 597 O O . ARG A 1 79 ? -6.689 -3.574 -10.431 1.00 87.56 79 ARG A O 1
ATOM 604 N N . VAL A 1 80 ? -6.362 -4.687 -8.501 1.00 89.06 80 VAL A N 1
ATOM 605 C CA . VAL A 1 80 ? -6.400 -3.502 -7.642 1.00 89.06 80 VAL A CA 1
ATOM 606 C C . VAL A 1 80 ? -5.109 -2.712 -7.861 1.00 89.06 80 VAL A C 1
ATOM 608 O O . VAL A 1 80 ? -4.020 -3.238 -7.639 1.00 89.06 80 VAL A O 1
ATOM 611 N N . VAL A 1 81 ? -5.234 -1.469 -8.320 1.00 90.38 81 VAL A N 1
ATOM 612 C CA . VAL A 1 81 ? -4.103 -0.560 -8.573 1.00 90.38 81 VAL A CA 1
ATOM 613 C C . VAL A 1 81 ? -3.877 0.409 -7.418 1.00 90.38 81 VAL A C 1
ATOM 615 O O . VAL A 1 81 ? -2.740 0.784 -7.141 1.00 90.38 81 VAL A O 1
ATOM 618 N N . ALA A 1 82 ? -4.946 0.783 -6.715 1.00 91.50 82 ALA A N 1
ATOM 619 C CA . ALA A 1 82 ? -4.878 1.669 -5.565 1.00 91.50 82 ALA A CA 1
ATOM 620 C C . ALA A 1 82 ? -5.958 1.326 -4.537 1.00 91.50 82 ALA A C 1
ATOM 622 O O . ALA A 1 82 ? -7.041 0.834 -4.872 1.00 91.50 82 ALA A O 1
ATOM 623 N N . VAL A 1 83 ? -5.652 1.617 -3.276 1.00 93.12 83 VAL A N 1
ATOM 624 C CA . VAL A 1 83 ? -6.550 1.439 -2.136 1.00 93.12 83 VAL A CA 1
ATOM 625 C C . VAL A 1 83 ? -6.573 2.737 -1.346 1.00 93.12 83 VAL A C 1
ATOM 627 O O . VAL A 1 83 ? -5.542 3.164 -0.837 1.00 93.12 83 VAL A O 1
ATOM 630 N N . THR A 1 84 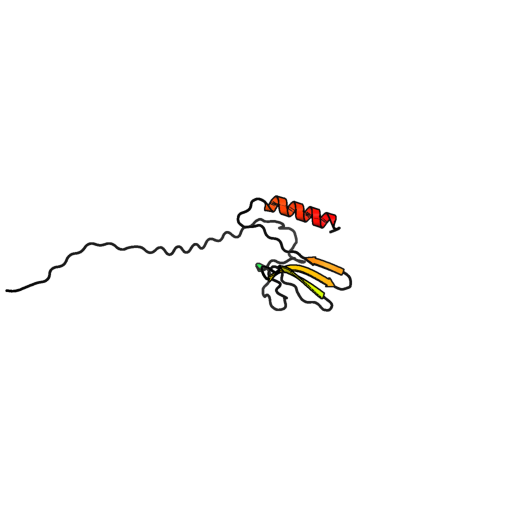? -7.740 3.357 -1.210 1.00 93.69 84 THR A N 1
ATOM 631 C CA . THR A 1 84 ? -7.934 4.481 -0.287 1.00 93.69 84 THR A CA 1
ATOM 632 C C . THR A 1 84 ? -8.558 3.972 1.004 1.00 93.69 84 THR A C 1
ATOM 634 O O . THR A 1 84 ? -9.570 3.268 0.976 1.00 93.69 84 THR A O 1
ATOM 637 N N . LEU A 1 85 ? -7.939 4.331 2.123 1.00 93.00 85 LEU A N 1
ATOM 638 C CA . LEU A 1 85 ? -8.356 4.031 3.481 1.00 93.00 85 LEU A CA 1
ATOM 639 C C . LEU A 1 85 ? -8.841 5.321 4.132 1.00 93.00 85 LEU A C 1
ATOM 641 O O . LEU A 1 85 ? -8.045 6.229 4.363 1.00 93.00 85 LEU A O 1
ATOM 645 N N . ASP A 1 86 ? -10.124 5.383 4.463 1.00 94.38 86 ASP A N 1
ATOM 646 C CA . ASP A 1 86 ? -10.699 6.492 5.217 1.00 94.38 86 ASP A CA 1
ATOM 647 C C . ASP A 1 86 ? -11.007 6.027 6.647 1.00 94.38 86 ASP A C 1
ATOM 649 O O . ASP A 1 86 ? -11.743 5.059 6.854 1.00 94.38 86 ASP A O 1
ATOM 653 N N . LEU A 1 87 ? -10.442 6.707 7.648 1.00 92.69 87 LEU A N 1
ATOM 654 C CA . LEU A 1 87 ? -10.626 6.392 9.065 1.00 92.69 87 LEU A CA 1
ATOM 655 C C . LEU A 1 87 ? -10.622 7.672 9.906 1.00 92.69 87 LEU A C 1
ATOM 657 O O . LEU A 1 87 ? -9.658 8.432 9.893 1.00 92.69 87 LEU A O 1
ATOM 661 N N . ASN A 1 88 ? -11.680 7.898 10.690 1.00 92.00 88 ASN A N 1
ATOM 662 C CA . ASN A 1 88 ? -11.789 9.026 11.633 1.00 92.00 88 ASN A CA 1
ATOM 663 C C . ASN A 1 88 ? -11.534 10.418 11.010 1.00 92.00 88 ASN A C 1
ATOM 665 O O . ASN A 1 88 ? -11.029 11.317 11.677 1.00 92.00 88 ASN A O 1
ATOM 669 N N . GLY A 1 89 ? -11.886 10.602 9.733 1.00 89.75 89 GLY A N 1
ATOM 670 C CA . GLY A 1 89 ? -11.655 11.851 8.996 1.00 89.75 89 GLY A CA 1
ATOM 671 C C . GLY A 1 89 ? -10.252 11.989 8.392 1.00 89.75 89 GLY A C 1
ATOM 672 O O . GLY A 1 89 ? -10.000 12.969 7.695 1.00 89.75 89 GLY A O 1
ATOM 673 N N . SER A 1 90 ? -9.370 11.014 8.612 1.00 90.81 90 SER A N 1
ATOM 674 C CA . SER A 1 90 ? -8.107 10.868 7.890 1.00 90.81 90 SER A CA 1
ATOM 675 C C . SER A 1 90 ? -8.313 9.997 6.656 1.00 90.81 90 SER A C 1
ATOM 677 O O . SER A 1 90 ? -9.038 9.005 6.720 1.00 90.81 90 SER A O 1
ATOM 679 N N . SER A 1 91 ? -7.650 10.350 5.559 1.00 90.62 91 SER A N 1
ATOM 680 C CA . SER A 1 91 ? -7.636 9.570 4.323 1.00 90.62 91 SER A CA 1
ATOM 681 C C . SER A 1 91 ? -6.194 9.227 3.969 1.00 90.62 91 SER A C 1
ATOM 683 O O . SER A 1 91 ? -5.322 10.093 4.043 1.00 90.62 91 SER A O 1
ATOM 685 N N . LEU A 1 92 ? -5.937 7.971 3.619 1.00 90.94 92 LEU A N 1
ATOM 686 C CA . LEU A 1 92 ? -4.633 7.475 3.192 1.00 90.94 92 LEU A CA 1
ATOM 687 C C . LEU A 1 92 ? -4.805 6.690 1.895 1.00 90.94 92 LEU A C 1
ATOM 689 O O . LEU A 1 92 ? -5.566 5.727 1.856 1.00 90.94 92 LEU A O 1
ATOM 693 N N . GLN A 1 93 ? -4.082 7.066 0.843 1.00 91.50 93 GLN A N 1
ATOM 694 C CA . GLN A 1 93 ? -4.043 6.295 -0.397 1.00 91.50 93 GLN A CA 1
ATOM 695 C C . GLN A 1 93 ? -2.774 5.443 -0.443 1.00 91.50 93 GLN A C 1
ATOM 697 O O . GLN A 1 93 ? -1.669 5.937 -0.235 1.00 91.50 93 GLN A 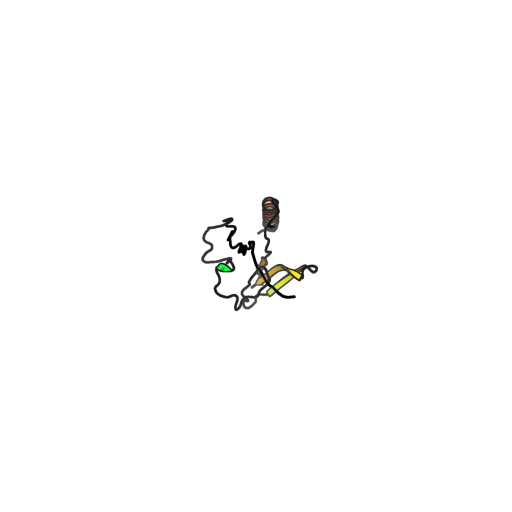O 1
ATOM 702 N N . LEU A 1 94 ? -2.944 4.156 -0.728 1.00 91.06 94 LEU A N 1
ATOM 703 C CA . LEU A 1 94 ? -1.871 3.185 -0.885 1.00 91.06 94 LEU A CA 1
ATOM 704 C C . LEU A 1 94 ? -1.853 2.672 -2.323 1.00 91.06 94 LEU A C 1
ATOM 706 O O . LEU A 1 94 ? -2.874 2.227 -2.852 1.00 91.06 94 LEU A O 1
ATOM 710 N N . GLN A 1 95 ? -0.674 2.708 -2.936 1.00 90.88 95 GLN A N 1
ATOM 711 C CA . GLN A 1 95 ? -0.404 2.161 -4.263 1.00 90.88 95 GLN A CA 1
ATOM 712 C C . GLN A 1 95 ? 0.868 1.320 -4.189 1.00 90.88 95 GLN A C 1
ATOM 714 O O . GLN A 1 95 ? 1.910 1.794 -3.735 1.00 90.88 95 GLN A O 1
ATOM 719 N N . ALA A 1 96 ? 0.771 0.057 -4.601 1.00 87.44 96 ALA A N 1
ATOM 720 C CA . ALA A 1 96 ? 1.892 -0.871 -4.589 1.00 87.44 96 ALA A CA 1
ATOM 721 C C . ALA A 1 96 ? 2.523 -0.929 -5.982 1.00 87.44 96 ALA A C 1
ATOM 723 O O . ALA A 1 96 ? 1.874 -1.314 -6.954 1.00 87.44 96 ALA A O 1
ATOM 724 N N . PHE A 1 97 ? 3.802 -0.572 -6.068 1.00 85.88 97 PHE A N 1
ATOM 725 C CA . PHE A 1 97 ? 4.580 -0.631 -7.300 1.00 85.88 97 PHE A CA 1
ATOM 726 C C . PHE A 1 97 ? 5.729 -1.622 -7.142 1.00 85.88 97 PHE A C 1
ATOM 728 O O . PHE A 1 97 ? 6.320 -1.735 -6.069 1.00 85.88 97 PHE A O 1
ATOM 735 N N . ALA A 1 98 ? 6.062 -2.322 -8.223 1.00 83.75 98 ALA A N 1
ATOM 736 C CA . ALA A 1 98 ? 7.175 -3.256 -8.256 1.00 83.75 98 ALA A CA 1
ATOM 737 C C . ALA A 1 98 ? 7.986 -3.072 -9.538 1.00 83.75 98 ALA A C 1
ATOM 739 O O . ALA A 1 98 ? 7.429 -2.809 -10.607 1.00 83.75 98 ALA A O 1
ATOM 740 N N . ALA A 1 99 ? 9.299 -3.255 -9.421 1.00 85.81 99 ALA A N 1
ATOM 741 C CA . ALA A 1 99 ? 10.196 -3.247 -10.562 1.00 85.81 99 ALA A CA 1
ATOM 742 C C . ALA A 1 99 ? 9.873 -4.416 -11.515 1.00 85.81 99 ALA A C 1
ATOM 744 O O . ALA A 1 99 ? 9.695 -5.553 -11.057 1.00 85.81 99 ALA A O 1
ATOM 745 N N . PRO A 1 100 ? 9.847 -4.193 -12.838 1.00 78.88 100 PRO A N 1
ATOM 746 C CA . PRO A 1 100 ? 9.818 -5.281 -13.805 1.00 78.88 100 PRO A CA 1
ATOM 747 C C . PRO A 1 100 ? 11.102 -6.107 -13.694 1.00 78.88 100 PRO A C 1
ATOM 749 O O . PRO A 1 100 ? 12.189 -5.554 -13.548 1.00 78.88 100 PRO A O 1
ATOM 752 N N . LYS A 1 101 ? 11.009 -7.434 -13.849 1.00 80.81 101 LYS A N 1
ATOM 753 C CA . LYS A 1 101 ? 12.179 -8.332 -13.748 1.00 80.81 101 LYS A CA 1
ATOM 754 C C . LYS A 1 101 ? 13.279 -8.053 -14.784 1.00 80.81 101 LYS A C 1
ATOM 756 O O . LYS A 1 101 ? 14.390 -8.544 -14.629 1.00 80.81 101 LYS A O 1
ATOM 761 N N . THR A 1 102 ? 12.960 -7.339 -15.860 1.00 76.19 102 THR A N 1
ATOM 762 C CA . THR A 1 102 ? 13.820 -7.187 -17.043 1.00 76.19 102 THR A CA 1
ATOM 763 C C . THR A 1 102 ? 14.198 -5.744 -17.364 1.00 76.19 102 THR A C 1
ATOM 765 O O . THR A 1 102 ? 14.985 -5.534 -18.282 1.00 76.19 102 THR A O 1
ATOM 768 N N . GLU A 1 103 ? 13.640 -4.747 -16.674 1.00 69.06 103 GLU A N 1
ATOM 769 C CA . GLU A 1 103 ? 13.846 -3.339 -17.033 1.00 69.06 103 GLU A CA 1
ATOM 770 C C . GLU A 1 103 ? 14.811 -2.631 -16.083 1.00 69.06 103 GLU A C 1
ATOM 772 O O . GLU A 1 103 ? 14.707 -2.734 -14.865 1.00 69.06 103 GLU A O 1
ATOM 777 N N . THR A 1 104 ? 15.716 -1.836 -16.655 1.00 77.81 104 THR A N 1
ATOM 778 C CA . THR A 1 104 ? 16.666 -0.990 -15.914 1.00 77.81 104 THR A CA 1
ATOM 779 C C . THR A 1 104 ? 16.082 0.371 -15.522 1.00 77.81 104 THR A C 1
ATOM 781 O O . THR A 1 104 ? 16.770 1.171 -14.900 1.00 77.81 104 THR A O 1
ATOM 784 N N . LEU A 1 105 ? 14.836 0.665 -15.910 1.00 83.88 105 LEU A N 1
ATOM 785 C CA . LEU A 1 105 ? 14.201 1.982 -15.742 1.00 83.88 105 LEU A CA 1
ATOM 786 C C . LEU A 1 105 ? 13.585 2.206 -14.357 1.00 83.88 105 LEU A C 1
ATOM 788 O O . LEU A 1 105 ? 13.156 3.315 -14.048 1.00 83.88 105 LEU A O 1
ATOM 792 N N . TRP A 1 106 ? 13.539 1.178 -13.510 1.00 86.44 106 TRP A N 1
ATOM 793 C CA . TRP A 1 106 ? 12.901 1.271 -12.197 1.00 86.44 106 TRP A CA 1
ATOM 794 C C . TRP A 1 106 ? 13.467 2.400 -11.329 1.00 86.44 106 TRP A C 1
ATOM 796 O O . TRP A 1 106 ? 12.722 3.074 -10.619 1.00 86.44 106 TRP A O 1
ATOM 806 N N . ASP A 1 107 ? 14.772 2.643 -11.433 1.00 85.62 107 ASP A N 1
ATOM 807 C CA . ASP A 1 107 ? 15.459 3.669 -10.658 1.00 85.62 107 ASP A CA 1
ATOM 808 C C . ASP A 1 107 ? 15.014 5.095 -11.004 1.00 85.62 107 ASP A C 1
ATOM 810 O O . ASP A 1 107 ? 14.971 5.949 -10.119 1.00 85.62 107 ASP A O 1
ATOM 814 N N . GLU A 1 108 ? 14.654 5.334 -12.262 1.00 87.12 108 GLU A N 1
ATOM 815 C CA . GLU A 1 108 ? 14.111 6.607 -12.739 1.00 87.12 108 GLU A CA 1
ATOM 816 C C . GLU A 1 108 ? 12.633 6.739 -12.351 1.00 87.12 108 GLU A C 1
ATOM 818 O O . GLU A 1 108 ? 12.200 7.765 -11.825 1.00 87.12 108 GLU A O 1
ATOM 823 N N . ILE A 1 109 ? 11.862 5.661 -12.523 1.00 87.31 109 ILE A N 1
ATOM 824 C CA . ILE A 1 109 ? 10.431 5.630 -12.199 1.00 87.31 109 ILE A CA 1
ATOM 825 C C . ILE A 1 109 ? 10.204 5.867 -10.701 1.00 87.31 109 ILE A C 1
ATOM 827 O O . ILE A 1 109 ? 9.359 6.684 -10.333 1.00 87.31 109 ILE A O 1
ATOM 831 N N . ARG A 1 110 ? 10.968 5.209 -9.813 1.00 87.56 110 ARG A N 1
ATOM 832 C CA . ARG A 1 110 ? 10.843 5.424 -8.357 1.00 87.56 110 ARG A CA 1
ATOM 833 C C . ARG A 1 110 ? 11.114 6.878 -7.973 1.00 87.56 110 ARG A C 1
ATOM 835 O O . ARG A 1 110 ? 10.473 7.392 -7.059 1.00 87.56 110 ARG A O 1
ATOM 842 N N . GLU A 1 111 ? 12.042 7.542 -8.664 1.00 90.12 111 GLU A N 1
ATOM 843 C CA . GLU A 1 111 ? 12.364 8.943 -8.407 1.00 90.12 111 GLU A CA 1
ATOM 844 C C . GLU A 1 111 ? 11.195 9.841 -8.821 1.00 90.12 111 GLU A C 1
ATOM 846 O O . GLU A 1 111 ? 10.755 10.681 -8.036 1.00 90.12 111 GLU A O 1
ATOM 851 N N . GLN A 1 112 ? 10.625 9.606 -10.006 1.00 88.88 112 GLN A N 1
ATOM 852 C CA . GLN A 1 112 ? 9.442 10.325 -10.483 1.00 88.88 112 GLN A CA 1
ATOM 853 C C . GLN A 1 112 ? 8.230 10.131 -9.564 1.00 88.88 112 GLN A C 1
ATOM 855 O O . GLN A 1 112 ? 7.532 11.100 -9.255 1.00 88.88 112 GLN A O 1
ATOM 860 N N . ILE A 1 113 ? 7.996 8.905 -9.081 1.00 86.88 113 ILE A N 1
ATOM 861 C CA . ILE A 1 113 ? 6.934 8.613 -8.109 1.00 86.88 113 ILE A CA 1
ATOM 862 C C . ILE A 1 113 ? 7.175 9.406 -6.821 1.00 86.88 113 ILE A C 1
ATOM 864 O O . ILE A 1 113 ? 6.274 10.102 -6.359 1.00 86.88 113 ILE A O 1
ATOM 868 N N . GLY A 1 114 ? 8.393 9.368 -6.272 1.00 88.06 114 GLY A N 1
ATOM 869 C CA . GLY A 1 114 ? 8.739 10.106 -5.055 1.00 88.06 114 GLY A CA 1
ATOM 870 C C . GLY A 1 114 ? 8.545 11.619 -5.193 1.00 88.06 114 GLY A C 1
ATOM 871 O O . GLY A 1 114 ? 7.981 12.253 -4.302 1.00 88.06 114 GLY A O 1
ATOM 872 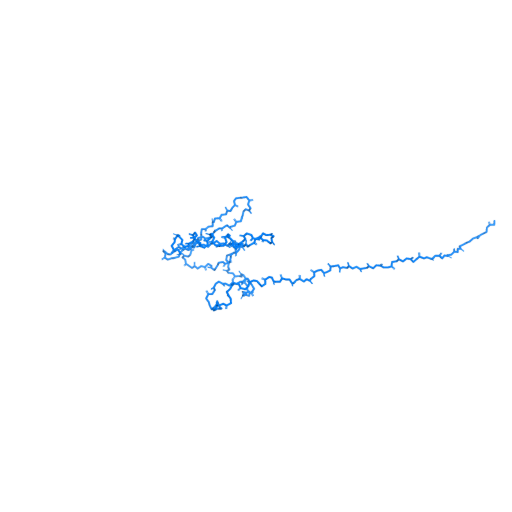N N . GLN A 1 115 ? 8.945 12.197 -6.329 1.00 90.62 115 GLN A N 1
ATOM 873 C CA . GLN A 1 115 ? 8.725 13.616 -6.626 1.00 90.62 115 GLN A CA 1
ATOM 874 C C . GLN A 1 115 ? 7.231 13.957 -6.727 1.00 90.62 115 GLN A C 1
ATOM 876 O O . GLN A 1 115 ? 6.800 14.973 -6.183 1.00 90.62 115 GLN A O 1
ATOM 881 N N . SER A 1 116 ? 6.435 13.104 -7.380 1.00 86.88 116 SER A N 1
ATOM 882 C CA . SER A 1 116 ? 4.985 13.286 -7.511 1.00 86.88 116 SER A CA 1
ATOM 883 C C . SER A 1 116 ? 4.271 13.230 -6.158 1.00 86.88 116 SER A C 1
ATOM 885 O O . SER A 1 116 ? 3.470 14.113 -5.852 1.00 86.88 116 SER A O 1
ATOM 887 N N . VAL A 1 117 ? 4.596 12.242 -5.320 1.00 86.44 117 VAL A N 1
ATOM 888 C CA . VAL A 1 117 ? 4.023 12.102 -3.970 1.00 86.44 117 VAL A CA 1
ATOM 889 C C . VAL A 1 117 ? 4.427 13.284 -3.087 1.00 86.44 117 VAL A C 1
ATOM 891 O O . VAL A 1 117 ? 3.577 13.896 -2.444 1.00 86.44 117 VAL A O 1
ATOM 894 N N . GLY A 1 118 ? 5.702 13.684 -3.118 1.00 88.19 118 GLY A N 1
ATOM 895 C CA . GLY A 1 118 ? 6.174 14.860 -2.385 1.00 88.19 118 GLY A CA 1
ATOM 896 C C . GLY A 1 118 ? 5.475 16.154 -2.818 1.00 88.19 118 GLY A C 1
ATOM 897 O O . GLY A 1 118 ? 5.125 16.978 -1.974 1.00 88.19 118 GLY A O 1
ATOM 898 N N . ALA A 1 119 ? 5.209 16.323 -4.117 1.00 85.56 119 ALA A N 1
ATOM 899 C CA . ALA A 1 119 ? 4.478 17.479 -4.640 1.00 85.56 119 ALA A CA 1
ATOM 900 C C . ALA A 1 119 ? 3.005 17.516 -4.197 1.00 85.56 119 ALA A C 1
ATOM 902 O O . ALA A 1 119 ? 2.430 18.598 -4.083 1.00 85.56 119 ALA A O 1
ATOM 903 N N . GLN A 1 120 ? 2.403 16.357 -3.926 1.00 80.25 120 GLN A N 1
ATOM 904 C CA . GLN A 1 120 ? 1.031 16.238 -3.422 1.00 80.25 120 GLN A CA 1
ATOM 905 C C . GLN A 1 120 ? 0.916 16.494 -1.910 1.00 80.25 120 GLN A C 1
ATOM 907 O O . GLN A 1 120 ? -0.194 16.541 -1.386 1.00 80.25 120 GLN A O 1
ATOM 912 N N . GLY A 1 121 ? 2.037 16.745 -1.228 1.00 77.69 121 GLY A N 1
ATOM 913 C CA . GLY A 1 121 ? 2.063 17.129 0.182 1.00 77.69 121 GLY A CA 1
ATOM 914 C C . GLY A 1 121 ? 2.478 16.021 1.146 1.00 77.69 121 GLY A C 1
ATOM 915 O O . GLY A 1 121 ? 2.593 16.321 2.332 1.00 77.69 121 GLY A O 1
ATOM 916 N N . GLY A 1 122 ? 2.784 14.820 0.641 1.00 60.28 122 GLY A N 1
ATOM 917 C CA . GLY A 1 122 ? 3.174 13.669 1.461 1.00 60.28 122 GLY A CA 1
ATOM 918 C C . GLY A 1 122 ? 1.987 12.973 2.104 1.00 60.28 122 GLY A C 1
ATOM 919 O O . GLY A 1 122 ? 1.348 13.586 2.986 1.00 60.28 122 GLY A O 1
#

Sequence (122 aa):
MVFGFGRKAKKEEPAEQAEELTLAEAGEDAAAKGTRRQDGPFDEAEITSRDGFVDLGALLITPSEGLQLRLEVEEATQRVVAVTLDLNGSSLQLQAFAAPKTETLWDEIREQIGQSVGAQGG

Radius of gyration: 27.68 Å; chains: 1; bounding box: 40×96×58 Å

Secondary structure (DSSP, 8-state):
------------------------------TT-SSTTTT-PPPGGG-S--TT-EE-SS-EE---TT-EEEEEEETTTTEEEEEEEEETTEEEEE------TT-TTHHHHHHHHHHHHHHTT-

Foldseek 3Di:
DDDDDDDDDDDDDDDDDDPPPDDDDPPPPPDDPDPQVPPDDDDPVRDPDLPQWDCQPQDTHRDDPQWDWDFDADPVVRHTQKIWIDHPNDIDIDGDDDDDPPDPCVVVVVVVVVVVVVVVPD

pLDDT: mean 73.61, std 21.43, range [30.17, 94.38]